Protein AF-A0A0F9DXB1-F1 (afdb_monomer)

Radius of gyration: 13.02 Å; Cα contacts (8 Å, |Δi|>4): 77; chains: 1; bounding box: 34×24×36 Å

Foldseek 3Di:
DFDDKDKDKAQADADCDPPRDDFDADPVRHTDDAADWDDDPSMIIRIHRDDDDPPPD

Nearest PDB structures (foldseek):
  8ssi-assembly1_A  TM=4.588E-01  e=2.905E+00  Burkholderia pseudomallei
  8pz3-assembly1_A  TM=4.322E-01  e=3.099E+00  Burkholderia pseudomallei

Organism: NCBI:txid412755

Sequence (57 aa):
MKHKPINIIFDGPPGNDAPRFVEVETDDGKSIDIGKWIQKGNHWALRITELPDDKSD

pLDDT: mean 88.73, std 10.45, range [52.62, 97.12]

Secondary structure (DSSP, 8-state):
-PPPPEEEEESS---SSTTS----B-TT--B---SEEEEETTEEEEEE-SPPP----

Mean predicted aligned error: 4.68 Å

Structure (mmCIF, N/CA/C/O backbone):
data_AF-A0A0F9DXB1-F1
#
_entry.id   AF-A0A0F9DXB1-F1
#
loop_
_atom_site.group_PDB
_atom_site.id
_atom_site.type_symbol
_atom_site.label_atom_id
_atom_site.label_alt_id
_atom_site.label_comp_id
_atom_site.label_asym_id
_atom_site.label_entity_id
_atom_site.label_seq_id
_atom_site.pdbx_PDB_ins_code
_atom_site.Cartn_x
_atom_site.Cartn_y
_atom_site.Cartn_z
_atom_site.occupancy
_atom_site.B_iso_or_equiv
_atom_site.auth_seq_id
_atom_site.auth_comp_id
_atom_site.auth_asym_id
_atom_site.auth_atom_id
_atom_site.pdbx_PDB_model_num
ATOM 1 N N . MET A 1 1 ? -22.750 -4.915 6.970 1.00 60.59 1 MET A N 1
ATOM 2 C CA . MET A 1 1 ? -22.731 -5.156 5.504 1.00 60.59 1 MET A CA 1
ATOM 3 C C . MET A 1 1 ? -21.306 -5.527 5.110 1.00 60.59 1 MET A C 1
ATOM 5 O O . MET A 1 1 ? -20.397 -5.079 5.791 1.00 60.59 1 MET A O 1
ATOM 9 N N . LYS A 1 2 ? -21.079 -6.352 4.079 1.00 76.50 2 LYS A N 1
ATOM 10 C CA . LYS A 1 2 ? -19.711 -6.615 3.590 1.00 76.50 2 LYS A CA 1
ATOM 11 C C . LYS A 1 2 ? -19.368 -5.596 2.506 1.00 76.50 2 LYS A C 1
ATOM 13 O O . LYS A 1 2 ? -20.042 -5.564 1.478 1.00 76.50 2 LYS A O 1
ATOM 18 N N . HIS A 1 3 ? -18.349 -4.775 2.736 1.00 85.12 3 HIS A N 1
ATOM 19 C CA . HIS A 1 3 ? -17.824 -3.872 1.715 1.00 85.12 3 HIS A CA 1
ATOM 20 C C . HIS A 1 3 ? -16.999 -4.659 0.690 1.00 85.12 3 HIS A C 1
ATOM 22 O O . HIS A 1 3 ? -16.420 -5.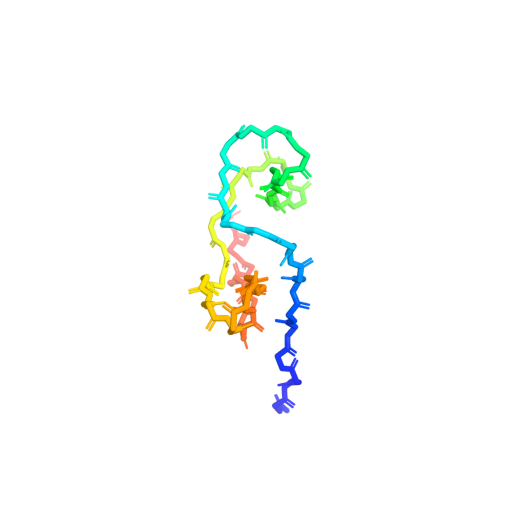704 1.001 1.00 85.12 3 HIS A O 1
ATOM 28 N N . LYS A 1 4 ? -16.963 -4.183 -0.558 1.00 93.94 4 LYS A N 1
ATOM 29 C CA . LYS A 1 4 ? -16.038 -4.734 -1.554 1.00 93.94 4 LYS A CA 1
ATOM 30 C C . LYS A 1 4 ? -14.614 -4.264 -1.219 1.00 93.94 4 LYS A C 1
ATOM 32 O O . LYS A 1 4 ? -14.456 -3.097 -0.875 1.00 93.94 4 LYS A O 1
ATOM 37 N N . PRO A 1 5 ? -13.587 -5.122 -1.357 1.00 94.81 5 PRO A N 1
ATOM 38 C CA . PRO A 1 5 ? -12.201 -4.706 -1.168 1.00 94.81 5 PRO A CA 1
ATOM 39 C C . PRO A 1 5 ? -11.772 -3.636 -2.175 1.00 94.81 5 PRO A C 1
ATOM 41 O O . PRO A 1 5 ? -12.111 -3.733 -3.359 1.00 94.81 5 PRO A O 1
ATOM 44 N N . ILE A 1 6 ? -10.951 -2.690 -1.729 1.00 95.81 6 ILE A N 1
ATOM 45 C CA . ILE A 1 6 ? -10.287 -1.703 -2.588 1.00 95.81 6 ILE A CA 1
ATOM 46 C C . ILE A 1 6 ? -8.935 -2.281 -3.024 1.00 95.81 6 ILE A C 1
ATOM 48 O O . ILE A 1 6 ? -8.254 -2.942 -2.241 1.00 95.81 6 ILE A O 1
ATOM 52 N N . ASN A 1 7 ? -8.557 -2.080 -4.288 1.00 96.31 7 ASN A N 1
ATOM 53 C CA . ASN A 1 7 ? -7.226 -2.421 -4.792 1.00 96.31 7 ASN A CA 1
ATOM 54 C C . ASN A 1 7 ? -6.624 -1.179 -5.453 1.00 96.31 7 ASN A C 1
ATOM 56 O O . ASN A 1 7 ? -7.158 -0.724 -6.462 1.00 96.31 7 ASN A O 1
ATOM 60 N N . ILE A 1 8 ? -5.515 -0.675 -4.918 1.00 95.12 8 ILE A N 1
ATOM 61 C CA . ILE A 1 8 ? -4.721 0.388 -5.548 1.00 95.12 8 ILE A CA 1
ATOM 62 C C . ILE A 1 8 ? -3.625 -0.296 -6.364 1.00 95.12 8 ILE A C 1
ATOM 64 O O . ILE A 1 8 ? -2.879 -1.102 -5.809 1.00 95.12 8 ILE A O 1
ATOM 68 N N . ILE A 1 9 ? -3.587 -0.055 -7.677 1.00 95.38 9 ILE A N 1
ATOM 69 C CA . ILE A 1 9 ? -2.769 -0.826 -8.623 1.00 95.38 9 ILE A CA 1
ATOM 70 C C . ILE A 1 9 ? -1.522 -0.049 -9.035 1.00 95.38 9 ILE A C 1
ATOM 72 O O . ILE A 1 9 ? -1.611 1.103 -9.443 1.00 95.38 9 ILE A O 1
ATOM 76 N N . PHE A 1 10 ? -0.388 -0.740 -8.987 1.00 94.69 10 PHE A N 1
ATOM 77 C CA . PHE A 1 10 ? 0.931 -0.274 -9.393 1.00 94.69 10 PHE A CA 1
ATOM 78 C C . PHE A 1 10 ? 1.452 -1.142 -10.536 1.00 94.69 10 PHE A C 1
ATOM 80 O O . PHE A 1 10 ? 1.194 -2.348 -10.584 1.00 94.69 10 PHE A O 1
ATOM 87 N N . ASP A 1 11 ? 2.214 -0.534 -11.438 1.00 93.94 11 ASP A N 1
ATOM 88 C CA . ASP A 1 11 ? 2.887 -1.172 -12.577 1.00 93.94 11 ASP A CA 1
ATOM 89 C C . ASP A 1 11 ? 4.240 -1.818 -12.208 1.00 93.94 11 ASP A C 1
ATOM 91 O O . ASP A 1 11 ? 4.947 -2.339 -13.068 1.00 93.94 11 ASP A O 1
ATOM 95 N N . GLY A 1 12 ? 4.590 -1.832 -10.918 1.00 91.31 12 GLY A N 1
ATOM 96 C CA . GLY A 1 12 ? 5.789 -2.467 -10.379 1.00 91.31 12 GLY A CA 1
ATOM 97 C C . GLY A 1 12 ? 5.715 -2.657 -8.858 1.00 91.31 12 GLY A C 1
ATOM 98 O O . GLY A 1 12 ? 4.709 -2.288 -8.253 1.00 91.31 12 GLY A O 1
ATOM 99 N N . PRO A 1 13 ? 6.752 -3.248 -8.232 1.00 93.00 13 PRO A N 1
ATOM 100 C CA . PRO A 1 13 ? 6.762 -3.523 -6.794 1.00 93.00 13 PRO A CA 1
ATOM 101 C C . PRO A 1 13 ? 6.601 -2.249 -5.953 1.00 93.00 13 PRO A C 1
ATOM 103 O O . PRO A 1 13 ? 7.048 -1.186 -6.400 1.00 93.00 13 PRO A O 1
ATOM 106 N N . PRO A 1 14 ? 5.992 -2.354 -4.753 1.00 91.62 14 PRO A N 1
ATOM 107 C CA . PRO A 1 14 ? 5.916 -1.239 -3.819 1.00 91.62 14 PRO A CA 1
ATOM 108 C C . PRO A 1 14 ? 7.322 -0.826 -3.382 1.00 91.62 14 PRO A C 1
ATOM 110 O O . PRO A 1 14 ? 8.230 -1.656 -3.293 1.00 91.62 14 PRO A O 1
ATOM 113 N N . GLY A 1 15 ? 7.492 0.457 -3.094 1.00 86.81 15 GLY A N 1
ATOM 114 C CA . GLY A 1 15 ? 8.751 1.007 -2.616 1.00 86.81 15 GLY A CA 1
ATOM 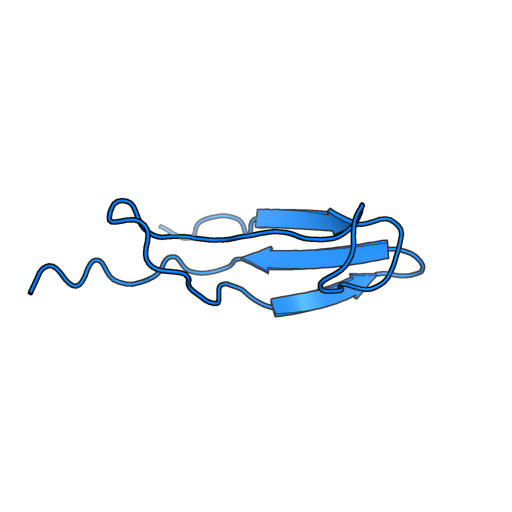115 C C . GLY A 1 15 ? 8.549 2.375 -1.979 1.00 86.81 15 GLY A C 1
ATOM 116 O O . GLY A 1 15 ? 7.506 3.003 -2.144 1.00 86.81 15 GLY A O 1
ATOM 117 N N . ASN A 1 16 ? 9.566 2.827 -1.253 1.00 85.06 16 ASN A N 1
ATOM 118 C CA . ASN A 1 16 ? 9.619 4.148 -0.629 1.00 85.06 16 ASN A CA 1
ATOM 119 C C . ASN 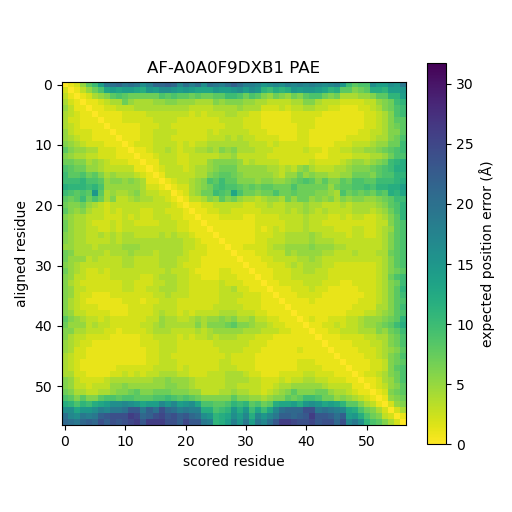A 1 16 ? 10.095 5.256 -1.589 1.00 85.06 16 ASN A C 1
ATOM 121 O O . ASN A 1 16 ? 10.195 6.409 -1.185 1.00 85.06 16 ASN A O 1
ATOM 125 N N . ASP A 1 17 ? 10.359 4.912 -2.852 1.00 83.75 17 ASP A N 1
ATOM 126 C CA . ASP A 1 17 ? 10.807 5.839 -3.886 1.00 83.75 17 ASP A CA 1
ATOM 127 C C . ASP A 1 17 ? 9.694 6.144 -4.902 1.00 83.75 17 ASP A C 1
ATOM 129 O O . ASP A 1 17 ? 8.891 5.286 -5.297 1.00 83.75 17 ASP A O 1
ATOM 133 N N . ALA A 1 18 ? 9.682 7.382 -5.397 1.00 80.56 18 ALA A N 1
ATOM 134 C CA . ALA A 1 18 ? 8.824 7.779 -6.507 1.00 80.56 18 ALA A CA 1
ATOM 135 C C . ALA A 1 18 ? 9.121 6.943 -7.778 1.00 80.56 18 ALA A C 1
ATOM 137 O O . ALA A 1 18 ? 10.266 6.541 -8.005 1.00 80.56 18 ALA A O 1
ATOM 138 N N . PRO A 1 19 ? 8.119 6.673 -8.642 1.00 83.50 19 PRO A N 1
ATOM 139 C CA . PRO A 1 19 ? 6.733 7.159 -8.604 1.00 83.50 19 PRO A CA 1
ATOM 140 C C . PRO A 1 19 ? 5.751 6.219 -7.874 1.00 83.50 19 PRO A C 1
ATOM 142 O O . PRO A 1 19 ? 4.544 6.364 -8.033 1.00 83.50 19 PRO A O 1
ATOM 145 N N . ARG A 1 20 ? 6.240 5.222 -7.121 1.00 84.94 20 ARG A N 1
ATOM 146 C CA . ARG A 1 20 ? 5.416 4.123 -6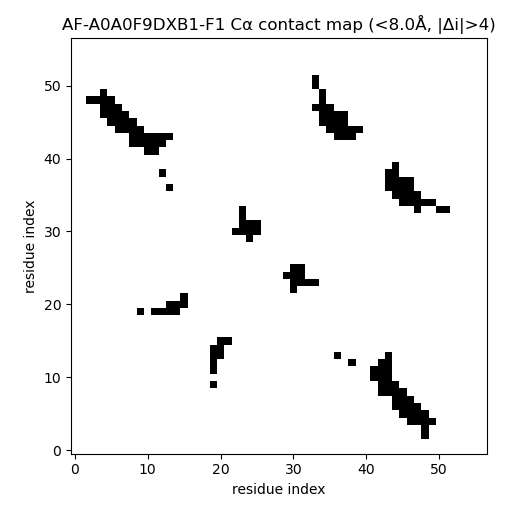.569 1.00 84.94 20 ARG A CA 1
ATOM 147 C C . ARG A 1 20 ? 5.274 4.182 -5.045 1.00 84.94 20 ARG A C 1
ATOM 149 O O . ARG A 1 20 ? 4.965 3.175 -4.413 1.00 84.94 20 ARG A O 1
ATOM 156 N N . PHE A 1 21 ? 5.492 5.368 -4.488 1.00 87.31 21 PHE A N 1
ATOM 157 C CA . PHE A 1 21 ? 5.317 5.665 -3.075 1.00 87.31 21 PHE A CA 1
ATOM 158 C C . PHE A 1 21 ? 3.868 6.074 -2.781 1.00 87.31 21 PHE A C 1
ATOM 160 O O . PHE A 1 21 ? 3.288 6.877 -3.514 1.00 87.31 21 PHE A O 1
ATOM 167 N N . VAL A 1 22 ? 3.298 5.524 -1.707 1.00 88.69 22 VAL A N 1
ATOM 168 C CA . VAL A 1 22 ? 1.980 5.889 -1.174 1.00 88.69 22 VAL A CA 1
ATOM 169 C C . VAL A 1 22 ? 2.135 6.150 0.311 1.00 88.69 22 VAL A C 1
ATOM 171 O O . VAL A 1 22 ? 2.505 5.237 1.044 1.00 88.69 22 VAL A O 1
ATOM 174 N N . GLU A 1 23 ? 1.801 7.364 0.733 1.00 90.81 23 GLU A N 1
ATOM 175 C CA . GLU A 1 23 ? 1.583 7.674 2.142 1.00 90.81 23 GLU A CA 1
ATOM 176 C C . GLU A 1 23 ? 0.115 7.396 2.481 1.00 90.81 23 GLU A C 1
ATOM 178 O O . GLU A 1 23 ? -0.784 7.729 1.699 1.00 90.81 23 GLU A O 1
ATOM 183 N N . VAL A 1 24 ? -0.128 6.771 3.630 1.00 92.06 24 VAL A N 1
ATOM 184 C CA . VAL A 1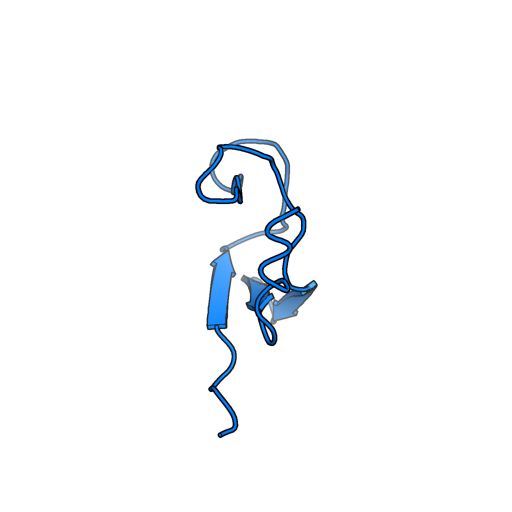 24 ? -1.473 6.574 4.173 1.00 92.06 24 VAL A CA 1
ATOM 185 C C . VAL A 1 24 ? -1.479 7.120 5.590 1.00 92.06 24 VAL A C 1
ATOM 187 O O . VAL A 1 24 ? -0.697 6.675 6.427 1.00 92.06 24 VAL A O 1
ATOM 190 N N . GLU A 1 25 ? -2.377 8.059 5.854 1.00 94.12 25 GLU A N 1
ATOM 191 C CA . GLU A 1 25 ? -2.512 8.711 7.152 1.00 94.12 25 GLU A CA 1
ATOM 192 C C . GLU A 1 25 ? -3.968 8.721 7.62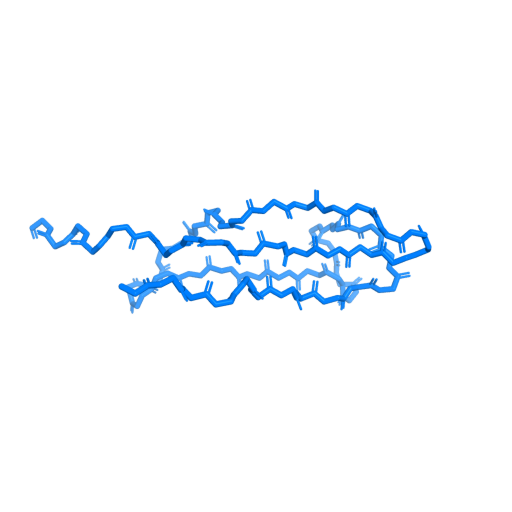9 1.00 94.12 25 GLU A C 1
ATOM 194 O O . GLU A 1 25 ? -4.905 8.566 6.840 1.00 94.12 25 GLU A O 1
ATOM 199 N N . THR A 1 26 ? -4.148 8.869 8.938 1.00 90.62 26 THR A N 1
ATOM 200 C CA . THR A 1 26 ? -5.427 9.216 9.572 1.00 90.62 26 THR A CA 1
ATOM 201 C C . THR A 1 26 ? -5.713 10.713 9.456 1.00 90.62 26 THR A C 1
ATOM 203 O O . THR A 1 26 ? -4.829 11.501 9.128 1.00 90.62 26 THR A O 1
ATOM 206 N N . ASP A 1 27 ? -6.941 11.129 9.785 1.00 89.81 27 ASP A N 1
ATOM 207 C CA . ASP A 1 27 ? -7.361 12.539 9.719 1.00 89.81 27 ASP A CA 1
ATOM 208 C C . ASP A 1 27 ? -6.519 13.481 10.609 1.00 89.81 27 ASP A C 1
ATOM 210 O O . ASP A 1 27 ? -6.463 14.684 10.358 1.00 89.81 27 ASP A O 1
ATOM 214 N N . ASP A 1 28 ? -5.842 12.956 11.638 1.00 91.06 28 ASP A N 1
ATOM 215 C CA . ASP A 1 28 ? -4.906 13.696 12.497 1.00 91.06 28 ASP A CA 1
ATOM 216 C C . ASP A 1 28 ? -3.447 13.688 11.987 1.00 91.06 28 ASP A C 1
ATOM 218 O O . ASP A 1 28 ? -2.552 14.175 12.682 1.00 91.06 28 ASP A O 1
ATOM 222 N N . GLY A 1 29 ? -3.199 13.163 10.783 1.00 92.56 29 GLY A N 1
ATOM 223 C CA . GLY A 1 29 ? -1.893 13.161 10.115 1.00 92.56 29 GLY A CA 1
ATOM 224 C C . GLY A 1 29 ? -0.914 12.095 10.616 1.00 92.56 29 GLY A C 1
ATOM 225 O O . GLY A 1 29 ? 0.291 12.222 10.401 1.00 92.56 29 GLY A O 1
ATOM 226 N N . LYS A 1 30 ? -1.380 11.059 11.328 1.00 90.88 30 LYS A N 1
ATOM 227 C CA . LYS A 1 30 ? -0.517 9.936 11.731 1.00 90.88 30 LYS A CA 1
ATOM 228 C C . LYS A 1 30 ? -0.420 8.912 10.607 1.00 90.88 30 LYS A C 1
ATOM 230 O O . LYS A 1 30 ? -1.438 8.396 10.152 1.00 90.88 30 LYS A O 1
ATOM 235 N N . SER A 1 31 ? 0.805 8.554 10.228 1.00 92.75 31 SER A N 1
ATOM 236 C CA . SER A 1 31 ? 1.056 7.472 9.275 1.00 92.75 31 SER A CA 1
ATOM 237 C C . SER A 1 31 ? 0.529 6.139 9.806 1.00 92.75 31 SER A C 1
ATOM 239 O O . SER A 1 31 ? 0.740 5.786 10.972 1.00 92.75 31 SER A O 1
ATOM 241 N N . ILE A 1 32 ? -0.124 5.378 8.934 1.00 93.38 32 ILE A N 1
ATOM 242 C CA . ILE A 1 32 ? -0.658 4.053 9.241 1.00 93.38 32 ILE A CA 1
ATOM 243 C C . ILE A 1 32 ? -0.303 3.042 8.155 1.00 93.38 32 ILE A C 1
ATOM 245 O O . ILE A 1 32 ? -0.210 3.361 6.972 1.00 93.38 32 ILE A O 1
ATOM 249 N N . ASP A 1 33 ? -0.211 1.779 8.562 1.00 91.81 33 ASP A N 1
ATOM 250 C CA . ASP A 1 33 ? -0.192 0.651 7.639 1.00 91.81 33 ASP A CA 1
ATOM 251 C C . ASP A 1 33 ? -1.620 0.143 7.423 1.00 91.81 33 ASP A C 1
ATOM 253 O O . ASP A 1 33 ? -2.323 -0.201 8.378 1.00 91.81 33 ASP A O 1
ATOM 257 N N . ILE A 1 34 ? -2.055 0.043 6.164 1.00 93.81 34 ILE A N 1
ATOM 258 C CA . ILE A 1 34 ? -3.368 -0.515 5.823 1.00 93.81 34 ILE A CA 1
ATOM 259 C C . ILE A 1 34 ? -3.290 -1.526 4.682 1.00 93.81 34 ILE A C 1
ATOM 261 O O . ILE A 1 34 ? -2.601 -1.336 3.683 1.00 93.81 34 ILE A O 1
ATOM 265 N N . GLY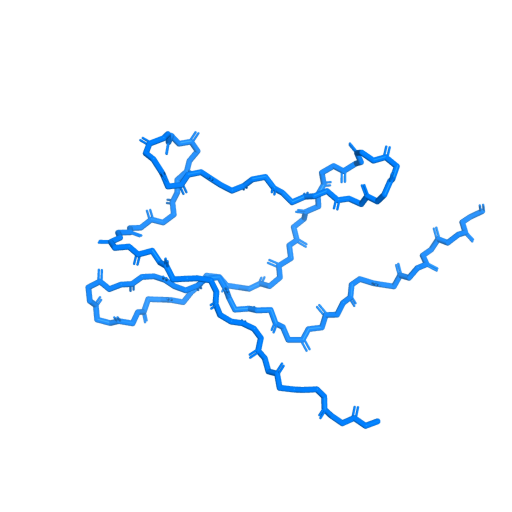 A 1 35 ? -4.078 -2.595 4.793 1.00 94.25 35 GLY A N 1
ATOM 266 C CA . GLY A 1 35 ? -4.211 -3.595 3.739 1.00 94.25 35 GLY A CA 1
ATOM 267 C C . GLY A 1 35 ? -2.982 -4.493 3.576 1.00 94.25 35 GLY A C 1
ATOM 268 O O . GLY A 1 35 ? -2.165 -4.653 4.479 1.00 94.25 35 GLY A O 1
ATOM 269 N N . LYS A 1 36 ? -2.896 -5.169 2.425 1.00 95.44 36 LYS A N 1
ATOM 270 C CA . LYS A 1 36 ? -1.788 -6.075 2.078 1.00 95.44 36 LYS A CA 1
ATOM 271 C C . LYS A 1 36 ? -1.344 -5.877 0.639 1.00 95.44 36 LYS A C 1
ATOM 273 O O . LYS A 1 36 ? -2.184 -5.807 -0.259 1.00 95.44 36 LYS A O 1
ATOM 278 N N . TRP A 1 37 ? -0.035 -5.882 0.412 1.00 95.00 37 TRP A N 1
ATOM 279 C CA . TRP A 1 37 ? 0.541 -5.935 -0.928 1.00 95.00 37 TRP A CA 1
ATOM 280 C C . TRP A 1 37 ? 0.383 -7.331 -1.536 1.00 95.00 37 TRP A C 1
ATOM 282 O O . TRP A 1 37 ? 0.729 -8.338 -0.919 1.00 95.00 37 TRP A O 1
ATOM 292 N N . ILE A 1 38 ? -0.155 -7.397 -2.753 1.00 97.12 38 ILE A N 1
ATOM 293 C CA . ILE A 1 38 ? -0.377 -8.640 -3.498 1.00 97.12 38 ILE A CA 1
ATOM 294 C C . ILE A 1 38 ? 0.157 -8.464 -4.915 1.00 97.12 38 ILE A C 1
ATOM 296 O O . ILE A 1 38 ? -0.297 -7.580 -5.644 1.00 97.12 38 ILE A O 1
ATOM 300 N N . GLN A 1 39 ? 1.064 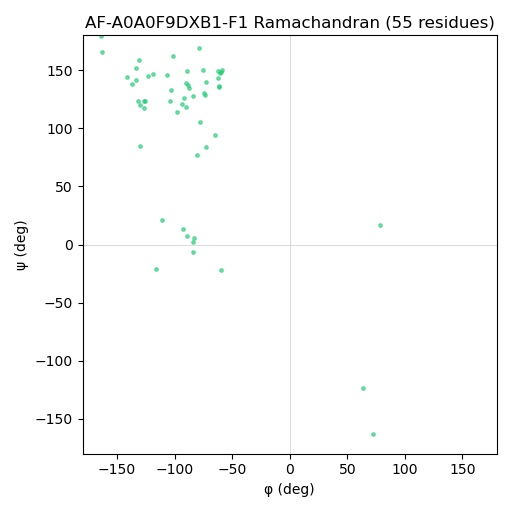-9.343 -5.334 1.00 97.12 39 GLN A N 1
ATOM 301 C CA . GLN A 1 39 ? 1.521 -9.398 -6.719 1.00 97.12 39 GLN A CA 1
ATOM 302 C C . GLN A 1 39 ? 0.446 -10.036 -7.618 1.00 97.12 39 GLN A C 1
ATOM 304 O O . GLN A 1 39 ? -0.091 -11.102 -7.310 1.00 97.12 39 GLN A O 1
ATOM 309 N N . LYS A 1 40 ? 0.120 -9.381 -8.736 1.00 94.50 40 LYS A N 1
ATOM 310 C CA . LYS A 1 40 ? -0.863 -9.820 -9.742 1.00 94.50 40 LYS A CA 1
ATOM 311 C C . LYS A 1 40 ? -0.236 -9.753 -11.137 1.00 94.50 40 LYS A C 1
ATOM 313 O O . LYS A 1 40 ? -0.380 -8.765 -11.857 1.00 94.50 40 LYS A O 1
ATOM 318 N N . GLY A 1 41 ? 0.475 -10.813 -11.520 1.00 95.06 41 GLY A N 1
ATOM 319 C CA . GLY A 1 41 ? 1.284 -10.814 -12.741 1.00 95.06 41 GLY A CA 1
ATOM 320 C C . GLY A 1 41 ? 2.409 -9.781 -12.638 1.00 95.06 41 GLY A C 1
ATOM 321 O O . GLY A 1 41 ? 3.178 -9.807 -11.679 1.00 95.06 41 GLY A O 1
ATOM 322 N N . ASN A 1 42 ? 2.465 -8.852 -13.595 1.00 94.69 42 ASN A N 1
ATOM 323 C CA . ASN A 1 42 ? 3.445 -7.757 -13.600 1.00 94.69 42 ASN A CA 1
ATOM 324 C C . ASN A 1 42 ? 3.021 -6.548 -12.750 1.00 94.69 42 ASN A C 1
ATOM 326 O O . ASN A 1 42 ? 3.805 -5.624 -12.581 1.00 94.69 42 ASN A O 1
ATOM 330 N N . HIS A 1 43 ? 1.798 -6.551 -12.216 1.00 96.00 43 HIS A N 1
ATOM 331 C CA . HIS A 1 43 ? 1.285 -5.471 -11.381 1.00 96.00 43 HIS A CA 1
ATOM 332 C C . HIS A 1 43 ? 1.345 -5.836 -9.900 1.00 96.00 43 HIS A C 1
ATOM 334 O O . HIS A 1 43 ? 1.398 -7.011 -9.523 1.00 96.00 43 HIS A O 1
ATOM 340 N N . TRP A 1 44 ? 1.248 -4.816 -9.057 1.00 96.56 44 TRP A N 1
ATOM 341 C CA . TRP A 1 44 ? 1.116 -4.947 -7.611 1.00 96.56 44 TRP A CA 1
ATOM 342 C C . TRP A 1 44 ? -0.147 -4.246 -7.134 1.00 96.56 44 TRP A C 1
ATOM 344 O O . TRP A 1 44 ? -0.558 -3.236 -7.697 1.00 96.56 44 TRP A O 1
ATOM 354 N N . ALA A 1 45 ? -0.796 -4.805 -6.118 1.00 96.81 45 ALA A N 1
ATOM 355 C CA . ALA A 1 45 ? -2.014 -4.250 -5.549 1.00 96.81 45 ALA A CA 1
ATOM 356 C C . ALA A 1 45 ? -1.865 -4.053 -4.042 1.00 96.81 45 ALA A C 1
ATOM 358 O O . ALA A 1 45 ? -1.656 -5.041 -3.336 1.00 96.81 45 ALA A O 1
ATOM 359 N 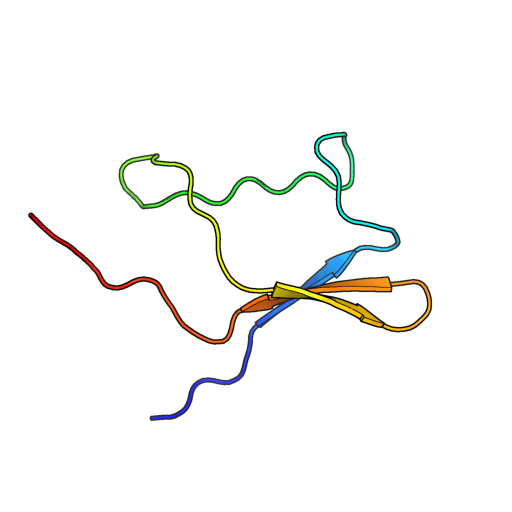N . LEU A 1 46 ? -2.066 -2.829 -3.545 1.00 96.00 46 LEU A N 1
ATOM 360 C CA . LEU A 1 46 ? -2.399 -2.620 -2.136 1.00 96.00 46 LEU A CA 1
ATOM 361 C C . LEU A 1 46 ? -3.878 -2.960 -1.959 1.00 96.00 46 LEU A C 1
ATOM 363 O O . LEU A 1 46 ? -4.753 -2.236 -2.442 1.00 96.00 46 LEU A O 1
ATOM 367 N N . ARG A 1 47 ? -4.165 -4.110 -1.347 1.00 96.62 47 ARG A N 1
ATOM 368 C CA . ARG A 1 47 ? -5.528 -4.603 -1.142 1.00 96.62 47 ARG A CA 1
ATOM 369 C C . ARG A 1 47 ? -6.012 -4.269 0.261 1.00 96.62 47 ARG A C 1
ATOM 371 O O . ARG A 1 47 ? -5.530 -4.850 1.229 1.00 96.62 47 ARG A O 1
ATOM 378 N N . ILE A 1 48 ? -7.022 -3.414 0.345 1.00 95.69 48 ILE A N 1
ATOM 379 C CA . ILE A 1 48 ? -7.649 -2.978 1.595 1.00 95.69 48 ILE A CA 1
ATOM 380 C C . ILE A 1 48 ? -8.985 -3.707 1.743 1.00 95.69 48 ILE A C 1
ATOM 382 O O . ILE A 1 48 ? -9.828 -3.676 0.841 1.00 95.69 48 ILE A O 1
ATOM 386 N N . THR A 1 49 ? -9.160 -4.411 2.859 1.00 95.06 49 THR A N 1
ATOM 387 C CA . THR A 1 49 ? -10.369 -5.199 3.162 1.00 95.06 49 THR A CA 1
ATOM 388 C C . THR A 1 49 ? -11.127 -4.695 4.380 1.00 95.06 49 THR A C 1
ATOM 390 O O . THR A 1 49 ? -12.309 -5.001 4.510 1.00 95.06 49 THR A O 1
ATOM 393 N N . GLU A 1 50 ? -10.455 -3.946 5.249 1.00 91.25 50 GLU A N 1
ATOM 394 C CA . GLU A 1 50 ? -10.946 -3.479 6.541 1.00 91.25 50 GLU A CA 1
ATOM 395 C C . GLU A 1 50 ? -10.442 -2.049 6.742 1.00 91.25 50 GLU A C 1
ATOM 397 O O . GLU A 1 50 ? -9.347 -1.713 6.282 1.00 91.25 50 GLU A O 1
ATOM 402 N N . LEU A 1 51 ? -11.267 -1.214 7.368 1.00 88.19 51 LEU A N 1
ATOM 403 C CA . LEU A 1 51 ? -10.859 0.112 7.816 1.00 88.19 51 LEU A CA 1
ATOM 404 C C . LEU A 1 51 ? -10.298 -0.008 9.240 1.00 88.19 51 LEU A C 1
ATOM 406 O O . LEU A 1 51 ? -10.744 -0.898 9.968 1.00 88.19 51 LEU A O 1
ATOM 410 N N . PRO A 1 52 ? -9.337 0.845 9.633 1.00 83.50 52 PRO A N 1
ATOM 411 C CA . PRO A 1 52 ? -8.888 0.894 11.014 1.00 83.50 52 PRO A CA 1
ATOM 412 C C . PRO A 1 52 ? -10.056 1.275 11.928 1.00 83.50 52 PRO A C 1
ATOM 414 O O . PRO A 1 52 ? -10.941 2.032 11.524 1.00 83.50 52 PRO A O 1
ATOM 417 N N . ASP A 1 53 ? -10.052 0.753 13.154 1.00 81.38 53 ASP A N 1
ATOM 418 C CA . ASP A 1 53 ? -10.992 1.202 14.176 1.00 81.38 53 ASP A CA 1
ATOM 419 C C . ASP A 1 53 ? -10.755 2.687 14.462 1.00 81.38 53 ASP A C 1
ATOM 421 O O . ASP A 1 53 ? -9.610 3.115 14.636 1.00 81.38 53 ASP A O 1
ATOM 425 N N . ASP A 1 54 ? -11.837 3.454 14.559 1.00 69.56 54 ASP A N 1
ATOM 426 C CA . ASP A 1 54 ? -11.789 4.831 15.039 1.00 69.56 54 ASP A CA 1
ATOM 427 C C . ASP A 1 54 ? -11.537 4.802 16.551 1.00 69.56 54 ASP A C 1
ATOM 429 O O . ASP A 1 54 ? -12.461 4.760 17.367 1.00 69.56 54 ASP A O 1
ATOM 433 N N . LYS A 1 55 ? -10.265 4.693 16.944 1.00 59.34 55 LYS A N 1
ATOM 434 C CA . LYS A 1 55 ? -9.867 4.880 18.339 1.00 59.34 55 LYS A CA 1
ATOM 435 C C . LYS A 1 55 ? -9.768 6.373 18.601 1.00 59.34 55 LYS A C 1
ATOM 437 O O . LYS A 1 55 ? -8.680 6.939 18.645 1.00 59.34 55 LYS A O 1
ATOM 442 N N . SER A 1 56 ? -10.927 6.996 18.771 1.00 53.47 56 SER A N 1
ATOM 443 C CA . SER A 1 56 ? -11.035 8.216 19.554 1.00 53.47 56 SER A CA 1
ATOM 444 C C . SER A 1 56 ? -10.693 7.858 21.007 1.00 53.47 56 SER A C 1
ATOM 446 O O . SER A 1 56 ? -11.551 7.334 21.723 1.00 53.47 56 SER A O 1
ATOM 448 N N . ASP A 1 57 ? -9.428 8.042 21.390 1.00 52.62 57 ASP A N 1
ATOM 449 C CA . ASP A 1 57 ? -9.020 8.136 22.799 1.00 52.62 57 ASP A CA 1
ATOM 450 C C . ASP A 1 57 ? -9.550 9.441 23.422 1.00 52.62 57 ASP A C 1
ATOM 452 O O . ASP A 1 57 ? -9.504 10.493 22.737 1.00 52.62 57 ASP A O 1
#

Solvent-accessible surface area (backbone atoms only — not comparable to full-atom values): 3892 Å² total; per-residue (Å²): 134,86,76,82,66,48,68,52,78,38,86,43,76,82,46,94,49,84,94,52,52,78,89,47,62,49,99,87,68,47,79,56,90,78,58,45,82,42,82,56,86,74,28,24,25,46,35,33,78,70,78,82,80,88,76,82,124